Protein AF-A0A969GM71-F1 (afdb_monomer_lite)

Secondary structure (DSSP, 8-state):
-PPPPP------HHHHHSS-----HHHHHHHHHHHHHHHHHHHHHHHHHHHTTTTSS-HHHHHHHHHHHHTT-TTEEEETTEEEEGGGT---HHHHHHGGGG--

Foldseek 3Di:
DDDDDDDPPDDPCVVVVVPPPPPDVVVVVVVVVVVVVCVVVVVVVVVVCVVVPCVQDDCQLVVQQLQCVLVVNHQWGDHPNDIDHPVVPDDDVVSNVVSVVPHD

Sequence (104 aa):
MNAPQPRVNRASPALLRLATWRIDGYRLLLALMILLYIATFSKLAFDQHQGMRTHKADLGQIDQAVWNSSRGRFVEMTDNGYIATRLTDHVEPILALISPSLVC

Radius of gyration: 33.12 Å; chains: 1; bounding box: 83×24×81 Å

pLDDT: mean 79.08, std 13.89, range [46.88, 98.56]

Structure (mmCIF, N/CA/C/O backbone):
dat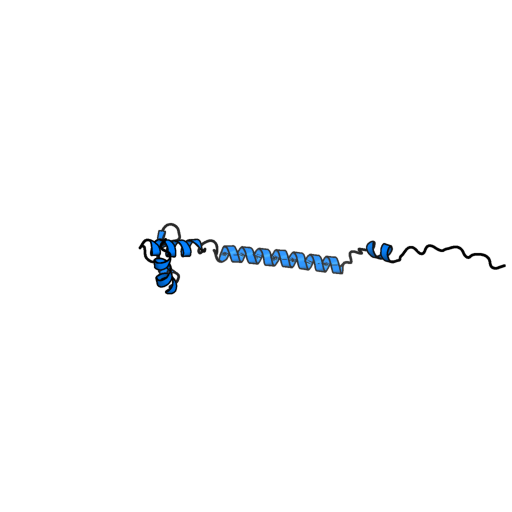a_AF-A0A969GM71-F1
#
_entry.id   AF-A0A969GM71-F1
#
loop_
_atom_site.group_PDB
_atom_site.id
_atom_site.type_symbol
_atom_site.label_atom_id
_atom_site.label_alt_id
_atom_site.label_comp_id
_atom_site.label_asym_id
_atom_site.label_entity_id
_atom_site.label_seq_id
_atom_site.pdbx_PDB_ins_code
_atom_site.Cartn_x
_atom_site.Cartn_y
_atom_site.Cartn_z
_atom_site.occupancy
_atom_site.B_iso_or_equiv
_atom_site.auth_seq_id
_atom_site.auth_comp_id
_atom_site.auth_asym_id
_atom_site.auth_atom_id
_atom_site.pdbx_PDB_model_num
ATOM 1 N N . MET A 1 1 ? 63.252 -1.868 -51.850 1.00 46.88 1 MET A N 1
ATOM 2 C CA . MET A 1 1 ? 62.900 -0.761 -50.934 1.00 46.88 1 MET A CA 1
ATOM 3 C C . MET A 1 1 ? 61.375 -0.694 -50.873 1.00 46.88 1 MET A C 1
ATOM 5 O O . MET A 1 1 ? 60.778 -0.255 -51.844 1.00 46.88 1 MET A O 1
ATOM 9 N N . ASN A 1 2 ? 60.730 -1.223 -49.828 1.00 48.28 2 ASN A N 1
ATOM 10 C CA . ASN A 1 2 ? 59.267 -1.137 -49.686 1.00 48.28 2 ASN A CA 1
ATOM 11 C C . ASN A 1 2 ? 58.912 0.137 -48.913 1.00 48.28 2 ASN A C 1
ATOM 13 O O . ASN A 1 2 ? 59.423 0.346 -47.814 1.00 48.28 2 ASN A O 1
ATOM 17 N N . ALA A 1 3 ? 58.072 0.989 -49.501 1.00 63.06 3 ALA A N 1
ATOM 18 C CA . ALA A 1 3 ? 57.602 2.215 -48.867 1.00 63.06 3 ALA A CA 1
ATOM 19 C C . ALA A 1 3 ? 56.644 1.903 -47.695 1.00 63.06 3 ALA A C 1
ATOM 21 O O . ALA A 1 3 ? 55.843 0.967 -47.798 1.00 63.06 3 ALA A O 1
ATOM 22 N N . PRO A 1 4 ? 56.688 2.668 -46.589 1.00 60.09 4 PRO A N 1
ATOM 23 C CA . PRO A 1 4 ? 55.755 2.501 -45.482 1.00 60.09 4 PRO A CA 1
ATOM 24 C C . PRO A 1 4 ? 54.351 2.972 -45.887 1.00 60.09 4 PRO A C 1
ATOM 26 O O . PRO A 1 4 ? 54.165 4.096 -46.348 1.00 60.09 4 PRO A O 1
ATOM 29 N N . GLN A 1 5 ? 53.353 2.105 -45.709 1.00 68.56 5 GLN A N 1
ATOM 30 C CA . GLN A 1 5 ? 51.945 2.418 -45.972 1.00 68.56 5 GLN A CA 1
ATOM 31 C C . GLN A 1 5 ? 51.389 3.384 -44.904 1.00 68.56 5 GLN A C 1
ATOM 33 O O . GLN A 1 5 ? 51.693 3.214 -43.717 1.00 68.56 5 GLN A O 1
ATOM 38 N N . PRO A 1 6 ? 50.553 4.376 -45.273 1.00 62.84 6 PRO A N 1
ATOM 39 C CA . PRO A 1 6 ? 49.986 5.326 -44.322 1.00 62.84 6 PRO A CA 1
ATOM 40 C C . PRO A 1 6 ? 48.975 4.646 -43.388 1.00 62.84 6 PRO A C 1
ATOM 42 O O . PRO A 1 6 ? 48.088 3.904 -43.814 1.00 62.84 6 PRO A O 1
ATOM 45 N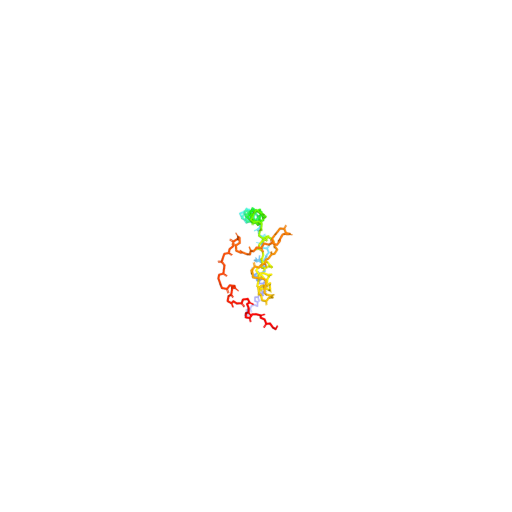 N . ARG A 1 7 ? 49.101 4.913 -42.083 1.00 64.38 7 ARG A N 1
ATOM 46 C CA . ARG A 1 7 ? 48.225 4.373 -41.035 1.00 64.38 7 ARG A CA 1
ATOM 47 C C . ARG A 1 7 ? 46.840 5.017 -41.147 1.00 64.38 7 ARG A C 1
ATOM 49 O O . ARG A 1 7 ? 46.626 6.121 -40.654 1.00 64.38 7 ARG A O 1
ATOM 56 N N . VAL A 1 8 ? 45.896 4.338 -41.800 1.00 65.25 8 VAL A N 1
ATOM 57 C CA . VAL A 1 8 ? 44.501 4.793 -41.854 1.00 65.25 8 VAL A CA 1
ATOM 58 C C . VAL A 1 8 ? 43.868 4.583 -40.471 1.00 65.25 8 VAL A C 1
ATOM 60 O O . VAL A 1 8 ? 43.613 3.457 -40.042 1.00 65.25 8 VAL A O 1
ATOM 63 N N . ASN A 1 9 ? 43.658 5.668 -39.723 1.00 61.72 9 ASN A N 1
ATOM 64 C CA . ASN A 1 9 ? 42.898 5.624 -38.476 1.00 61.72 9 ASN A CA 1
ATOM 65 C C . ASN A 1 9 ? 41.421 5.390 -38.824 1.00 61.72 9 ASN A C 1
ATOM 67 O O . ASN A 1 9 ? 40.678 6.330 -39.101 1.00 61.72 9 ASN A O 1
ATOM 71 N N . ARG A 1 10 ? 40.988 4.125 -38.840 1.00 67.44 10 ARG A N 1
ATOM 72 C CA . ARG A 1 10 ? 39.564 3.780 -38.929 1.00 67.44 10 ARG A CA 1
ATOM 73 C C . ARG A 1 10 ? 38.907 4.206 -37.621 1.00 67.44 10 ARG A C 1
ATOM 75 O O . ARG A 1 10 ? 39.121 3.563 -36.598 1.00 67.44 10 ARG A O 1
ATOM 82 N N . ALA A 1 11 ? 38.137 5.291 -37.651 1.00 63.59 11 ALA A N 1
ATOM 83 C CA . ALA A 1 11 ? 37.273 5.655 -36.537 1.00 63.59 11 ALA A CA 1
ATOM 84 C C . ALA A 1 11 ? 36.419 4.435 -36.154 1.00 63.59 11 ALA A C 1
ATOM 86 O O . ALA A 1 11 ? 35.753 3.836 -37.002 1.00 63.59 11 ALA A O 1
ATOM 87 N N . SER A 1 12 ? 36.500 4.025 -34.889 1.00 63.09 12 SER A N 1
ATOM 88 C CA . SER A 1 12 ? 35.834 2.830 -34.384 1.00 63.09 12 SER A CA 1
ATOM 89 C C . SER A 1 12 ? 34.319 2.925 -34.628 1.00 63.09 12 SER A C 1
ATOM 91 O O . SER A 1 12 ? 33.693 3.877 -34.155 1.00 63.09 12 SER A O 1
ATOM 93 N N . PRO A 1 13 ? 33.680 1.940 -35.292 1.00 60.03 13 PRO A N 1
ATOM 94 C CA . PRO A 1 13 ? 32.244 1.969 -35.608 1.00 60.03 13 PRO A CA 1
ATOM 95 C C . PRO A 1 13 ? 31.339 1.979 -34.362 1.00 60.03 13 PRO A C 1
ATOM 97 O O . PRO A 1 13 ? 30.134 2.190 -34.473 1.00 60.03 13 PRO A O 1
ATOM 100 N N . ALA A 1 14 ? 31.910 1.775 -33.172 1.00 61.78 14 ALA A N 1
ATOM 101 C CA . ALA A 1 14 ? 31.228 1.882 -31.888 1.00 61.78 14 ALA A CA 1
ATOM 102 C C . ALA A 1 14 ? 30.715 3.306 -31.596 1.00 61.78 14 ALA A C 1
ATOM 104 O O . ALA A 1 14 ? 29.617 3.451 -31.066 1.00 61.78 14 ALA A O 1
ATOM 105 N N . LEU A 1 15 ? 31.450 4.352 -31.999 1.00 58.47 15 LEU A N 1
ATOM 106 C CA . LEU A 1 15 ? 31.048 5.743 -31.740 1.00 58.47 15 LEU A CA 1
ATOM 107 C C . LEU A 1 15 ? 29.864 6.180 -32.620 1.00 58.47 15 LEU A C 1
ATOM 109 O O . LEU A 1 15 ? 29.000 6.928 -32.174 1.00 58.47 15 LEU A O 1
ATOM 113 N N . LEU A 1 16 ? 29.761 5.638 -33.837 1.00 57.62 16 LEU A N 1
ATOM 114 C CA . LEU A 1 16 ? 28.644 5.901 -34.757 1.00 57.62 16 LEU A CA 1
ATOM 115 C C . LEU A 1 16 ? 27.339 5.197 -34.343 1.00 57.62 16 LEU A C 1
ATOM 117 O O . LEU A 1 16 ? 26.255 5.624 -34.738 1.00 57.62 16 LEU A O 1
ATOM 121 N N . ARG A 1 17 ? 27.417 4.136 -33.528 1.00 56.12 17 ARG A N 1
ATOM 122 C CA . ARG A 1 17 ? 26.240 3.384 -33.056 1.00 56.12 17 ARG A CA 1
ATOM 123 C C . ARG A 1 17 ? 25.505 4.051 -31.895 1.00 56.12 17 ARG A C 1
ATOM 125 O O . ARG A 1 17 ? 24.329 3.771 -31.705 1.00 56.12 17 ARG A O 1
ATOM 132 N N . LEU A 1 18 ? 26.158 4.952 -31.162 1.00 59.81 18 LEU A N 1
ATOM 133 C CA . LEU A 1 18 ? 25.527 5.704 -30.071 1.00 59.81 18 LEU A CA 1
ATOM 134 C C . LEU A 1 18 ? 24.685 6.890 -30.579 1.00 59.81 18 LEU A C 1
ATOM 136 O O . LEU A 1 18 ? 23.805 7.369 -29.870 1.00 59.81 18 LEU A O 1
ATOM 140 N N . ALA A 1 19 ? 24.920 7.342 -31.815 1.00 57.19 19 ALA A N 1
ATOM 141 C CA . ALA A 1 19 ? 24.352 8.578 -32.355 1.00 57.19 19 ALA A CA 1
ATOM 142 C C . ALA A 1 19 ? 23.052 8.403 -33.159 1.00 57.19 19 ALA A C 1
ATOM 144 O O . ALA A 1 19 ? 22.462 9.391 -33.585 1.00 57.19 19 ALA A O 1
ATOM 145 N N . THR A 1 20 ? 22.576 7.176 -33.383 1.00 62.12 20 THR A N 1
ATOM 146 C CA . THR A 1 20 ? 21.345 6.946 -34.160 1.00 62.12 20 THR A CA 1
ATOM 147 C C . THR A 1 20 ? 20.217 6.441 -33.273 1.00 62.12 20 THR A C 1
ATOM 149 O O . THR A 1 20 ? 19.631 5.383 -33.496 1.00 62.12 20 THR A O 1
ATOM 152 N N . TRP A 1 21 ? 19.857 7.259 -32.281 1.00 62.72 21 TRP A N 1
ATOM 153 C CA . TRP A 1 21 ? 18.522 7.241 -31.682 1.00 62.72 21 TRP A CA 1
ATOM 154 C C . TRP A 1 21 ? 17.501 7.681 -32.737 1.00 62.72 21 TRP A C 1
ATOM 156 O O . TRP A 1 21 ? 16.977 8.792 -32.715 1.00 62.72 21 TRP A O 1
ATOM 166 N N . ARG A 1 22 ? 17.249 6.820 -33.725 1.00 69.25 22 ARG A N 1
ATOM 167 C CA . ARG A 1 22 ? 16.138 7.016 -34.645 1.00 69.25 22 ARG A CA 1
ATOM 168 C C . ARG A 1 22 ? 14.871 6.709 -33.857 1.00 69.25 22 ARG A C 1
ATOM 170 O O . ARG A 1 22 ? 14.641 5.575 -33.430 1.00 69.25 22 ARG A O 1
ATOM 177 N N . ILE A 1 23 ? 14.104 7.755 -33.577 1.00 71.00 23 ILE A N 1
ATOM 178 C CA . ILE A 1 23 ? 12.766 7.616 -33.023 1.00 71.00 23 ILE A CA 1
ATOM 179 C C . ILE A 1 23 ? 11.899 7.062 -34.148 1.00 71.00 23 ILE A C 1
ATOM 181 O O . ILE A 1 23 ? 11.447 7.785 -35.032 1.00 71.00 23 ILE A O 1
ATOM 185 N N . ASP A 1 24 ? 11.739 5.748 -34.149 1.00 84.44 24 ASP A N 1
ATOM 186 C CA . ASP A 1 24 ? 10.887 5.073 -35.107 1.00 84.44 24 ASP A CA 1
ATOM 187 C C . ASP A 1 24 ? 9.421 5.222 -34.678 1.00 84.44 24 ASP A C 1
ATOM 189 O O . ASP A 1 24 ? 9.101 5.128 -33.489 1.00 84.44 24 ASP A O 1
ATOM 193 N N . GLY A 1 25 ? 8.508 5.417 -35.633 1.00 89.06 25 GLY A N 1
ATOM 194 C CA . GLY A 1 25 ? 7.084 5.624 -35.335 1.00 89.06 25 GLY A CA 1
ATOM 195 C C . GLY A 1 25 ? 6.466 4.500 -34.492 1.00 89.06 25 GLY A C 1
ATOM 196 O O . GLY A 1 25 ? 5.625 4.762 -33.637 1.00 89.06 25 GLY A O 1
ATOM 197 N N . TYR A 1 26 ? 6.951 3.262 -34.645 1.00 92.31 26 TYR A N 1
ATOM 198 C CA . TYR A 1 26 ? 6.512 2.130 -33.826 1.00 92.31 26 TYR A CA 1
ATOM 199 C C . TYR A 1 26 ? 6.932 2.261 -32.353 1.00 92.31 26 TYR A C 1
ATOM 201 O O . TYR A 1 26 ? 6.180 1.859 -31.469 1.00 92.31 26 TYR A O 1
ATOM 209 N N . ARG A 1 27 ? 8.102 2.854 -32.066 1.00 89.88 27 ARG A N 1
ATOM 210 C CA . ARG A 1 27 ? 8.568 3.106 -30.691 1.00 89.88 27 ARG A CA 1
ATOM 211 C C . ARG A 1 27 ? 7.727 4.188 -30.026 1.00 89.88 27 ARG A C 1
ATOM 213 O O . ARG A 1 27 ? 7.397 4.050 -28.854 1.00 89.88 27 ARG A O 1
ATOM 220 N N . LEU A 1 28 ? 7.344 5.223 -30.778 1.00 93.62 28 LEU A N 1
ATOM 221 C CA . LEU A 1 28 ? 6.423 6.256 -30.295 1.00 93.62 28 LEU A CA 1
ATOM 222 C C . LEU A 1 28 ? 5.033 5.691 -30.016 1.00 93.62 28 LEU A C 1
ATOM 224 O O . LEU A 1 28 ? 4.474 5.964 -28.959 1.00 93.62 28 LEU A O 1
ATOM 228 N N . LEU A 1 29 ? 4.500 4.874 -30.928 1.00 95.56 29 LEU A N 1
ATOM 229 C CA . LEU A 1 29 ? 3.210 4.217 -30.731 1.00 95.56 29 LEU A CA 1
ATOM 230 C C . LEU A 1 29 ? 3.232 3.307 -29.497 1.00 95.56 29 LEU A C 1
ATOM 232 O O . LEU A 1 29 ? 2.318 3.366 -28.678 1.00 95.56 29 LEU A O 1
ATOM 236 N N . LEU A 1 30 ? 4.290 2.510 -29.328 1.00 95.69 30 LEU A N 1
ATOM 237 C CA . LEU A 1 30 ? 4.465 1.669 -28.146 1.00 95.69 30 LEU A CA 1
ATOM 238 C C . LEU A 1 30 ? 4.529 2.509 -26.864 1.00 95.69 30 LEU A C 1
ATOM 240 O O . LEU A 1 30 ? 3.824 2.208 -25.906 1.00 95.69 30 LEU A O 1
ATOM 244 N N . ALA A 1 31 ? 5.334 3.575 -26.848 1.00 96.31 31 ALA A N 1
ATOM 245 C CA . ALA A 1 31 ? 5.438 4.465 -25.695 1.00 96.31 31 ALA A CA 1
ATOM 246 C C . ALA A 1 31 ? 4.088 5.113 -25.355 1.00 96.31 31 ALA A C 1
ATOM 248 O O . ALA A 1 31 ? 3.702 5.148 -24.189 1.00 96.31 31 ALA A O 1
ATOM 249 N N . LEU A 1 32 ? 3.334 5.556 -26.364 1.00 97.50 32 LEU A N 1
ATOM 250 C CA . LEU A 1 32 ? 1.988 6.097 -26.188 1.00 97.50 32 LEU A CA 1
ATOM 251 C C . LEU A 1 32 ? 1.039 5.062 -25.568 1.00 97.50 32 LEU A C 1
ATOM 253 O O . LEU A 1 32 ? 0.313 5.387 -24.632 1.00 97.50 32 LEU A O 1
ATOM 257 N N . MET A 1 33 ? 1.062 3.819 -26.053 1.00 98.00 33 MET A N 1
ATOM 258 C CA . MET A 1 33 ? 0.246 2.729 -25.505 1.00 98.00 33 MET A CA 1
ATOM 259 C C . MET A 1 33 ? 0.615 2.396 -24.059 1.00 98.00 33 MET A C 1
ATOM 261 O O . MET A 1 33 ? -0.275 2.192 -23.236 1.00 98.00 33 MET A O 1
ATOM 265 N N . ILE A 1 34 ? 1.908 2.404 -23.724 1.00 98.19 34 ILE A N 1
ATOM 266 C CA . ILE A 1 34 ? 2.382 2.219 -22.347 1.00 98.19 34 ILE A CA 1
ATOM 267 C C . ILE A 1 34 ? 1.866 3.348 -21.448 1.00 98.19 34 ILE A C 1
ATOM 269 O O . ILE A 1 34 ? 1.327 3.078 -20.377 1.00 98.19 34 ILE A O 1
ATOM 273 N N . LEU A 1 35 ? 1.990 4.605 -21.880 1.00 98.56 35 LEU A N 1
ATOM 274 C CA . LEU A 1 35 ? 1.515 5.753 -21.105 1.00 98.56 35 LEU A CA 1
ATOM 275 C C . LEU A 1 35 ? -0.004 5.720 -20.908 1.00 98.56 35 LEU A C 1
ATOM 277 O O . LEU A 1 35 ? -0.477 5.985 -19.804 1.00 98.56 35 LEU A O 1
ATOM 281 N N . LEU A 1 36 ? -0.758 5.348 -21.946 1.00 98.50 36 LEU A N 1
ATOM 282 C CA . LEU A 1 36 ? -2.208 5.186 -21.859 1.00 98.50 36 LEU A CA 1
ATOM 283 C C . LEU A 1 36 ? -2.578 4.088 -20.857 1.00 98.50 36 LEU A C 1
ATOM 285 O O . LEU A 1 36 ? -3.404 4.324 -19.980 1.00 98.50 36 LEU A O 1
ATOM 289 N N . TYR A 1 37 ? -1.926 2.926 -20.940 1.00 98.19 37 TYR A N 1
ATOM 290 C CA . TYR A 1 37 ? -2.118 1.831 -19.991 1.00 98.19 37 TYR A CA 1
ATOM 291 C C . TYR A 1 37 ? -1.867 2.295 -18.551 1.00 98.19 37 TYR A C 1
ATOM 293 O O . TYR A 1 37 ? -2.734 2.134 -17.691 1.00 98.19 37 TYR A O 1
ATOM 301 N N . ILE A 1 38 ? -0.717 2.928 -18.294 1.00 98.50 38 ILE A N 1
ATOM 302 C CA . ILE A 1 38 ? -0.361 3.430 -16.961 1.00 98.50 38 ILE A CA 1
ATOM 303 C C . ILE A 1 38 ? -1.425 4.408 -16.461 1.00 98.50 38 ILE A C 1
ATOM 305 O O . ILE A 1 38 ? -1.901 4.252 -15.338 1.00 98.50 38 ILE A O 1
ATOM 309 N N . ALA A 1 39 ? -1.827 5.386 -17.275 1.00 98.31 39 ALA A N 1
ATOM 310 C CA . ALA A 1 39 ? -2.814 6.385 -16.877 1.00 98.31 39 ALA A CA 1
ATOM 311 C C . ALA A 1 39 ? -4.179 5.752 -16.555 1.00 98.31 39 ALA A C 1
ATOM 313 O O . ALA A 1 39 ? -4.766 6.051 -15.513 1.00 98.31 39 ALA A O 1
ATOM 314 N N . THR A 1 40 ? -4.665 4.849 -17.411 1.00 98.12 40 THR A N 1
ATOM 315 C CA . THR A 1 40 ? -5.962 4.183 -17.232 1.00 98.12 40 THR A CA 1
ATOM 316 C C . THR A 1 40 ? -5.981 3.317 -15.978 1.00 98.12 40 THR A C 1
ATOM 318 O O . THR A 1 40 ? -6.883 3.462 -15.153 1.00 98.12 40 THR A O 1
ATOM 321 N N . PHE A 1 41 ? -4.989 2.443 -15.805 1.00 97.12 41 PHE A N 1
ATOM 322 C CA . PHE A 1 41 ? -4.962 1.533 -14.661 1.00 97.12 41 PHE A CA 1
ATOM 323 C C . PHE A 1 41 ? -4.621 2.245 -13.354 1.00 97.12 41 PHE A C 1
ATOM 325 O O . PHE A 1 41 ? -5.174 1.878 -12.321 1.00 97.12 41 PHE A O 1
ATOM 332 N N . SER A 1 42 ? -3.803 3.301 -13.385 1.00 96.81 42 SER A N 1
ATOM 333 C CA . SER A 1 42 ? -3.576 4.126 -12.191 1.00 96.81 42 SER A CA 1
ATOM 334 C C . SER A 1 42 ? -4.868 4.807 -11.751 1.00 96.81 42 SER A C 1
ATOM 336 O O . SER A 1 42 ? -5.215 4.745 -10.575 1.00 96.81 42 SER A O 1
ATOM 338 N N . LYS A 1 43 ? -5.624 5.399 -12.688 1.00 96.50 43 LYS A N 1
ATOM 339 C CA . LYS A 1 43 ? -6.934 5.982 -12.378 1.00 96.50 43 LYS A CA 1
ATOM 340 C C . LYS A 1 43 ? -7.881 4.935 -11.789 1.00 96.50 43 LYS A C 1
ATOM 342 O O . LYS A 1 43 ? -8.452 5.177 -10.734 1.00 96.50 43 LYS A O 1
ATOM 347 N N . LEU A 1 44 ? -8.011 3.774 -12.434 1.00 94.88 44 LEU A N 1
ATOM 348 C CA . LEU A 1 44 ? -8.889 2.708 -11.952 1.00 94.88 44 LEU A CA 1
ATOM 349 C C . LEU A 1 44 ? -8.496 2.234 -10.545 1.00 94.88 44 LEU A C 1
ATOM 351 O O . LEU A 1 44 ? -9.370 2.028 -9.708 1.00 94.88 44 LEU A O 1
ATOM 355 N N . ALA A 1 45 ? -7.196 2.109 -10.266 1.00 90.81 45 ALA A N 1
ATOM 356 C CA . ALA A 1 45 ? -6.698 1.756 -8.942 1.00 90.81 45 ALA A CA 1
ATOM 357 C C . ALA A 1 45 ? -7.057 2.818 -7.888 1.00 90.81 45 ALA A C 1
ATOM 359 O O . ALA A 1 45 ? -7.482 2.461 -6.790 1.00 90.81 45 ALA A O 1
ATOM 360 N N . PHE A 1 46 ? -6.945 4.111 -8.216 1.00 90.50 46 PHE A N 1
ATOM 361 C CA . PHE A 1 46 ? -7.376 5.188 -7.319 1.00 90.50 46 PHE A CA 1
ATOM 362 C C . PHE A 1 46 ? -8.891 5.194 -7.099 1.00 90.50 46 PHE A C 1
ATOM 364 O O . PHE A 1 46 ? -9.327 5.274 -5.952 1.00 90.50 46 PHE A O 1
ATOM 371 N N . ASP A 1 47 ? -9.685 5.057 -8.161 1.00 90.38 47 ASP A N 1
ATOM 372 C CA . ASP A 1 47 ? -11.148 4.999 -8.075 1.00 90.38 47 ASP A CA 1
ATOM 373 C C . ASP A 1 47 ? -11.588 3.796 -7.216 1.00 90.38 47 ASP A C 1
ATOM 375 O O . ASP A 1 47 ? -12.461 3.921 -6.355 1.00 90.38 47 ASP A O 1
ATOM 379 N N . GLN A 1 48 ? -10.928 2.642 -7.372 1.00 85.56 48 GLN A N 1
ATOM 380 C CA . GLN A 1 48 ? -11.160 1.458 -6.543 1.00 85.56 48 GLN A CA 1
ATOM 381 C C . GLN A 1 48 ? -10.743 1.685 -5.084 1.00 85.56 48 GLN A C 1
ATOM 383 O O . GLN A 1 48 ? -11.491 1.328 -4.176 1.00 85.56 48 GLN A O 1
ATOM 388 N N . HIS A 1 49 ? -9.585 2.297 -4.835 1.00 79.31 49 HIS A N 1
ATOM 389 C CA . HIS A 1 49 ? -9.121 2.624 -3.484 1.00 79.31 49 HIS A CA 1
ATOM 390 C C . HIS A 1 49 ? -10.089 3.577 -2.761 1.00 79.31 49 HIS A C 1
ATOM 392 O O . HIS A 1 49 ? -10.426 3.365 -1.593 1.00 79.31 49 HIS A O 1
ATOM 398 N N . GLN A 1 50 ? -10.600 4.591 -3.466 1.00 80.75 50 GLN A N 1
ATOM 399 C CA . GLN A 1 50 ? -11.621 5.495 -2.934 1.00 80.75 50 GLN A CA 1
ATOM 400 C C . GLN A 1 50 ? -12.962 4.781 -2.713 1.00 80.75 50 GLN A C 1
ATOM 402 O O . GLN A 1 50 ? -13.578 4.958 -1.659 1.00 80.75 50 GLN A O 1
ATOM 407 N N . GLY A 1 51 ? -13.388 3.938 -3.658 1.00 77.12 51 GLY A N 1
ATOM 408 C CA . GLY A 1 51 ? -14.637 3.176 -3.582 1.00 77.12 51 GLY A CA 1
ATOM 409 C C . GLY A 1 51 ? -14.655 2.124 -2.470 1.00 77.12 51 GLY A C 1
ATOM 410 O O . GLY A 1 51 ? -15.666 1.973 -1.789 1.00 77.12 51 GLY A O 1
ATOM 411 N N . MET A 1 52 ? -13.531 1.444 -2.223 1.00 67.44 52 MET A N 1
ATOM 412 C CA . MET A 1 52 ? -13.398 0.445 -1.152 1.00 67.44 52 MET A CA 1
ATOM 413 C C . MET A 1 52 ? -13.231 1.068 0.240 1.00 67.44 52 MET A C 1
ATOM 415 O O . MET A 1 52 ? -13.212 0.342 1.230 1.00 67.44 52 MET A O 1
ATOM 419 N N . ARG A 1 53 ? -13.117 2.404 0.337 1.00 60.94 53 ARG A N 1
ATOM 420 C CA . ARG A 1 53 ? -12.929 3.137 1.599 1.00 60.94 53 ARG A CA 1
ATOM 421 C C . ARG A 1 53 ? -11.844 2.515 2.486 1.00 60.94 53 ARG A C 1
ATOM 423 O O . ARG A 1 53 ? -11.992 2.479 3.703 1.00 60.94 53 ARG A O 1
ATOM 430 N N . THR A 1 54 ? -10.736 2.055 1.905 1.00 56.00 54 THR A N 1
ATOM 431 C CA . THR A 1 54 ? -9.656 1.366 2.643 1.00 56.00 54 THR A CA 1
ATOM 432 C C . THR A 1 54 ? -8.932 2.263 3.657 1.00 56.00 54 THR A C 1
ATOM 434 O O . THR A 1 54 ? -8.071 1.792 4.383 1.00 56.00 54 THR A O 1
ATOM 437 N N . HIS A 1 55 ? -9.279 3.552 3.722 1.00 58.34 55 HIS A N 1
ATOM 438 C CA . HIS A 1 55 ? -8.903 4.473 4.798 1.00 58.34 55 HIS A CA 1
ATOM 439 C C . HIS A 1 55 ? -9.695 4.256 6.097 1.00 58.34 55 HIS A C 1
ATOM 441 O O . HIS A 1 55 ? -9.380 4.874 7.106 1.00 58.34 55 HIS A O 1
ATOM 447 N N . LYS A 1 56 ? -10.789 3.487 6.053 1.00 54.59 56 LYS A N 1
ATOM 448 C CA . LYS A 1 56 ? -11.788 3.444 7.125 1.00 54.59 56 LYS A CA 1
ATOM 449 C C . LYS A 1 56 ? -11.563 2.304 8.116 1.00 54.59 56 LYS A C 1
ATOM 451 O O . LYS A 1 56 ? -11.849 2.484 9.290 1.00 54.59 56 LYS A O 1
ATOM 456 N N . ALA A 1 57 ? -11.056 1.173 7.631 1.00 63.66 57 ALA A N 1
ATOM 457 C CA . ALA A 1 57 ? -10.724 0.011 8.443 1.00 63.66 57 ALA A CA 1
ATOM 458 C C . ALA A 1 57 ? -9.231 -0.288 8.326 1.00 63.66 57 ALA A C 1
ATOM 460 O O . ALA A 1 57 ? -8.810 -1.174 7.582 1.00 63.66 57 ALA A O 1
ATOM 461 N N . ASP A 1 58 ? -8.431 0.549 8.981 1.00 68.31 58 ASP A N 1
ATOM 462 C CA . ASP A 1 58 ? -6.980 0.424 9.025 1.00 68.31 58 ASP A CA 1
ATOM 463 C C . ASP A 1 58 ? -6.519 -0.441 10.212 1.00 68.31 58 ASP A C 1
ATOM 465 O O . ASP A 1 58 ? -7.321 -0.987 10.978 1.00 68.31 58 ASP A O 1
ATOM 469 N N . LEU A 1 59 ? -5.198 -0.570 10.375 1.00 73.88 59 LEU A N 1
ATOM 470 C CA . LEU A 1 59 ? -4.619 -1.236 11.543 1.00 73.88 59 LEU A CA 1
ATOM 471 C C . LEU A 1 59 ? -4.993 -0.546 12.865 1.00 73.88 59 LEU A C 1
ATOM 473 O O . LEU A 1 59 ? -5.046 -1.217 13.890 1.00 73.88 59 LEU A O 1
ATOM 477 N N . GLY A 1 60 ? -5.307 0.753 12.860 1.00 79.31 60 GLY A N 1
ATOM 478 C CA . GLY A 1 60 ? -5.633 1.511 14.066 1.00 79.31 60 GLY A CA 1
ATOM 479 C C . GLY A 1 60 ? -6.862 0.973 14.797 1.00 79.31 60 GLY A C 1
ATOM 480 O O . GLY A 1 60 ? -6.866 0.919 16.026 1.00 79.31 60 GLY A O 1
ATOM 481 N N . GLN A 1 61 ? -7.874 0.495 14.068 1.00 83.25 61 GLN A N 1
ATOM 482 C CA . GLN A 1 61 ? -9.044 -0.155 14.673 1.00 83.25 61 GLN A CA 1
ATOM 483 C C . GLN A 1 61 ? -8.696 -1.484 15.367 1.00 83.25 61 GLN A C 1
ATOM 485 O O . GLN A 1 61 ? -9.255 -1.796 16.422 1.00 83.25 61 GLN A O 1
ATOM 490 N N . ILE A 1 62 ? -7.767 -2.262 14.797 1.00 84.88 62 ILE A N 1
ATOM 491 C CA . ILE A 1 62 ? -7.278 -3.519 15.390 1.00 84.88 62 ILE A CA 1
ATOM 492 C C . ILE A 1 62 ? -6.441 -3.217 16.632 1.00 84.88 62 ILE A C 1
ATOM 494 O O . ILE A 1 62 ? -6.700 -3.776 17.697 1.00 84.88 62 ILE A O 1
ATOM 498 N N . ASP A 1 63 ? -5.487 -2.296 16.517 1.00 86.62 63 ASP A N 1
ATOM 499 C CA . ASP A 1 63 ? -4.595 -1.914 17.610 1.00 86.62 63 ASP A CA 1
ATOM 500 C C . ASP A 1 63 ? -5.382 -1.331 18.786 1.00 86.62 63 ASP A C 1
ATOM 502 O O . ASP A 1 63 ? -5.123 -1.670 19.943 1.00 86.62 63 ASP A O 1
ATOM 506 N N . GLN A 1 64 ? -6.402 -0.514 18.505 1.00 88.25 64 GLN A N 1
ATOM 507 C CA . GLN A 1 64 ? -7.296 0.016 19.528 1.00 88.25 64 GLN A CA 1
ATOM 508 C C . GLN A 1 64 ? -8.086 -1.101 20.219 1.00 88.25 64 GLN A C 1
ATOM 510 O O . GLN A 1 64 ? -8.165 -1.096 21.447 1.00 88.25 64 GLN A O 1
ATOM 515 N N . ALA A 1 65 ? -8.619 -2.075 19.473 1.00 89.19 65 ALA A N 1
ATOM 516 C CA . ALA A 1 65 ? -9.328 -3.219 20.047 1.00 89.19 65 ALA A CA 1
ATOM 517 C C . ALA A 1 65 ? -8.419 -4.081 20.939 1.00 89.19 65 ALA A C 1
ATOM 519 O O . ALA A 1 65 ? -8.840 -4.501 22.022 1.00 89.19 65 ALA A O 1
ATOM 520 N N . VAL A 1 66 ? -7.169 -4.311 20.524 1.00 88.62 66 VAL A N 1
ATOM 521 C CA . VAL A 1 66 ? -6.160 -5.052 21.300 1.00 88.62 66 VAL A CA 1
ATOM 522 C C . VAL A 1 66 ? -5.780 -4.292 22.569 1.00 88.62 66 VAL A C 1
ATOM 524 O O . VAL A 1 66 ? -5.836 -4.846 23.668 1.00 88.62 66 VAL A O 1
ATOM 52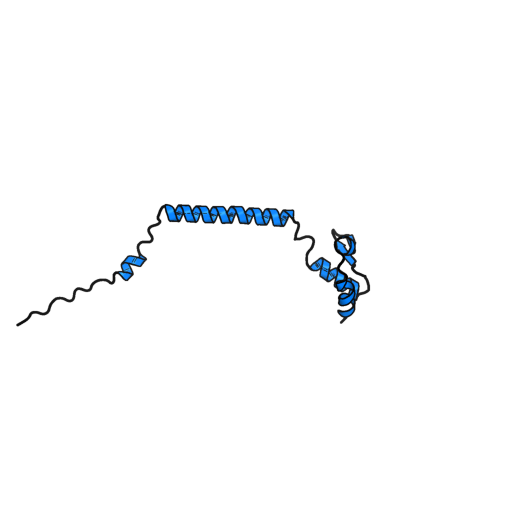7 N N . TRP A 1 67 ? -5.457 -3.006 22.444 1.00 89.12 67 TRP A N 1
ATOM 528 C CA . TRP A 1 67 ? -5.113 -2.140 23.570 1.00 89.12 67 TRP A CA 1
ATOM 529 C C . TRP A 1 67 ? -6.256 -2.005 24.579 1.00 89.12 67 TRP A C 1
ATOM 531 O O . TRP A 1 67 ? -6.060 -2.100 25.788 1.00 89.12 67 TRP A O 1
ATOM 541 N N . ASN A 1 68 ? -7.477 -1.795 24.098 1.00 90.81 68 ASN A N 1
ATOM 542 C CA . ASN A 1 68 ? -8.647 -1.697 24.958 1.00 90.81 68 ASN A CA 1
ATOM 543 C C . ASN A 1 68 ? -8.888 -3.020 25.689 1.00 90.81 68 ASN A C 1
ATOM 545 O O . ASN A 1 68 ? -9.109 -3.006 26.901 1.00 90.81 68 ASN A O 1
ATOM 549 N N . SER A 1 69 ? -8.735 -4.153 25.000 1.00 90.31 69 SER A N 1
ATOM 550 C CA . SER A 1 69 ? -8.864 -5.483 25.602 1.00 90.31 69 SER A CA 1
ATOM 551 C C . SER A 1 69 ? -7.802 -5.742 26.674 1.00 90.31 69 SER A C 1
ATOM 553 O O . SER A 1 69 ? -8.140 -6.277 27.729 1.00 90.31 69 SER A O 1
ATOM 555 N N . SER A 1 70 ? -6.552 -5.307 26.467 1.00 88.75 70 SER A N 1
ATOM 556 C CA . SER A 1 70 ? -5.495 -5.398 27.492 1.00 88.75 70 SER A CA 1
ATOM 557 C C . SER A 1 70 ? -5.773 -4.503 28.711 1.00 88.75 70 SER A C 1
ATOM 559 O O . SER A 1 70 ? -5.332 -4.795 29.820 1.00 88.75 70 SER A O 1
ATOM 561 N N . ARG A 1 71 ? -6.577 -3.446 28.535 1.00 89.06 71 ARG A N 1
ATOM 562 C CA . ARG A 1 71 ? -7.072 -2.542 29.591 1.00 89.06 71 ARG A CA 1
ATOM 563 C C . ARG A 1 71 ? -8.426 -2.964 30.185 1.00 89.06 71 ARG A C 1
ATOM 565 O O . ARG A 1 71 ? -9.012 -2.192 30.943 1.00 89.06 71 ARG A O 1
ATOM 572 N N . GLY A 1 72 ? -8.940 -4.147 29.841 1.00 88.50 72 GLY A N 1
ATOM 573 C CA . GLY A 1 72 ? -10.212 -4.679 30.350 1.00 88.50 72 GLY A CA 1
ATOM 574 C C . GLY A 1 72 ? -11.472 -4.235 29.592 1.00 88.50 72 GLY A C 1
ATOM 575 O O . GLY A 1 72 ? -12.576 -4.588 29.999 1.00 88.50 72 GLY A O 1
ATOM 576 N N . ARG A 1 73 ? -11.339 -3.497 28.483 1.00 88.00 73 ARG A N 1
ATOM 577 C CA . ARG A 1 73 ? -12.432 -3.130 27.563 1.00 88.00 73 ARG A CA 1
ATOM 578 C C . ARG A 1 73 ? -12.437 -4.068 26.355 1.00 88.00 73 ARG A C 1
ATOM 580 O O . ARG A 1 73 ? -11.777 -3.817 25.350 1.00 88.00 73 ARG A O 1
ATOM 587 N N . PHE A 1 74 ? -13.136 -5.192 26.490 1.00 88.31 74 PHE A N 1
ATOM 588 C CA . PHE A 1 74 ? -13.068 -6.307 25.543 1.00 88.31 74 PHE A CA 1
ATOM 589 C C . PHE A 1 74 ? -13.493 -5.914 24.117 1.00 88.31 74 PHE A C 1
ATOM 591 O O . PHE A 1 74 ? -14.639 -5.531 23.887 1.00 88.31 74 PHE A O 1
ATOM 598 N N . VAL A 1 75 ? -12.553 -6.042 23.172 1.00 89.38 75 VAL A N 1
ATOM 599 C CA . VAL A 1 75 ? -12.668 -5.796 21.719 1.00 89.38 75 VAL A CA 1
ATOM 600 C C . VAL A 1 75 ? -13.399 -4.500 21.351 1.00 89.38 75 VAL A C 1
ATOM 602 O O . VAL A 1 75 ? -14.093 -4.420 20.338 1.00 89.38 75 VAL A O 1
ATOM 605 N N . GLU A 1 76 ? -13.244 -3.477 22.187 1.00 90.00 76 GLU A N 1
ATOM 606 C CA . GLU A 1 76 ? -13.831 -2.155 21.991 1.00 90.00 76 GLU A CA 1
ATOM 607 C C . GLU A 1 76 ? -12.970 -1.328 21.031 1.00 90.00 76 GLU A C 1
ATOM 609 O O . GLU A 1 76 ? -11.759 -1.22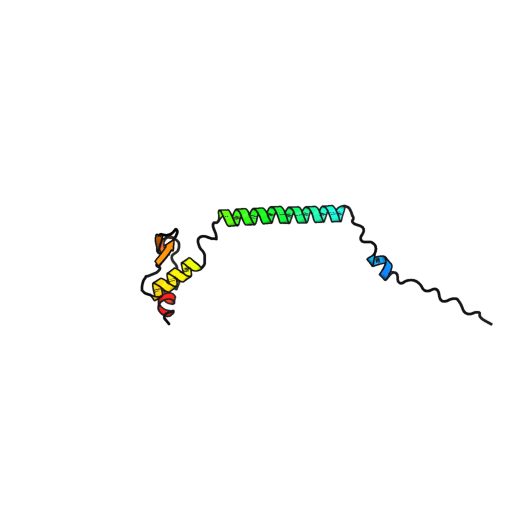1 21.221 1.00 90.00 76 GLU A O 1
ATOM 614 N N . MET A 1 77 ? -13.580 -0.698 20.031 1.00 89.06 77 MET A N 1
ATOM 615 C CA . MET A 1 77 ? -12.908 0.196 19.086 1.00 89.06 77 MET A CA 1
ATOM 616 C C . MET A 1 77 ? -13.787 1.404 18.754 1.00 89.06 77 MET A C 1
ATOM 618 O O . MET A 1 77 ? -14.978 1.439 19.056 1.00 89.06 77 MET A O 1
ATOM 622 N N . THR A 1 78 ? -13.207 2.411 18.118 1.00 87.12 78 THR A N 1
ATOM 623 C CA . THR A 1 78 ? -13.939 3.543 17.566 1.00 87.12 78 THR A CA 1
ATOM 624 C C . THR A 1 78 ? -14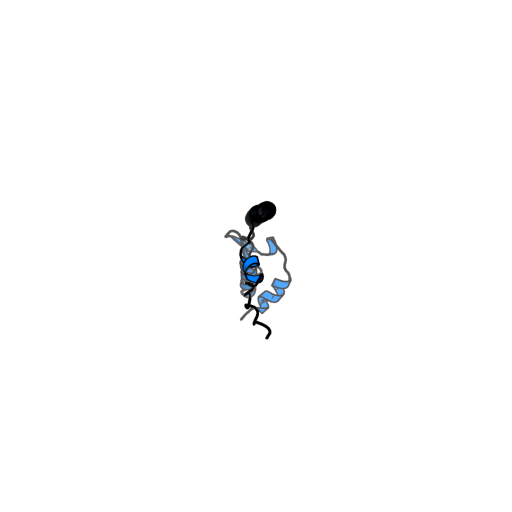.217 3.283 16.091 1.00 87.12 78 THR A C 1
ATOM 626 O O . THR A 1 78 ? -13.298 3.111 15.291 1.00 87.12 78 THR A O 1
ATOM 629 N N . ASP A 1 79 ? -15.492 3.295 15.715 1.00 84.75 79 ASP A N 1
ATOM 630 C CA . ASP A 1 79 ? -15.917 3.297 14.317 1.00 84.75 79 ASP A CA 1
ATOM 631 C C . ASP A 1 79 ? -16.844 4.488 14.069 1.00 84.75 79 ASP A C 1
ATOM 633 O O . ASP A 1 79 ? -17.793 4.729 14.812 1.00 84.75 79 ASP A O 1
ATOM 637 N N . ASN A 1 80 ? -16.552 5.273 13.031 1.00 79.38 80 ASN A N 1
ATOM 638 C CA . ASN A 1 80 ? -17.340 6.453 12.650 1.00 79.38 80 ASN A CA 1
ATOM 639 C C . ASN A 1 80 ? -17.575 7.476 13.777 1.00 79.38 80 ASN A C 1
ATOM 641 O O . ASN A 1 80 ? -18.573 8.191 13.761 1.00 79.38 80 ASN A O 1
ATOM 645 N N . GLY A 1 81 ? -16.659 7.560 14.748 1.00 79.81 81 GLY A N 1
ATOM 646 C CA . GLY A 1 81 ? -16.790 8.447 15.910 1.00 79.81 81 GLY A CA 1
ATOM 647 C C . GLY A 1 81 ? -17.671 7.896 17.037 1.00 79.81 81 GLY A C 1
ATOM 648 O O . GLY A 1 81 ? -17.878 8.588 18.031 1.00 79.81 81 GLY A O 1
ATOM 649 N N . TYR A 1 82 ? -18.150 6.658 16.916 1.00 84.38 82 TYR A N 1
ATOM 650 C CA . TYR A 1 82 ? -18.902 5.954 17.948 1.00 84.38 82 TYR A CA 1
ATOM 651 C C . TYR A 1 82 ? -18.065 4.832 18.557 1.00 84.38 82 TYR A C 1
ATOM 653 O O . TYR A 1 82 ? -17.174 4.275 17.915 1.00 84.38 82 TYR A O 1
ATOM 661 N N . ILE A 1 83 ? -18.365 4.494 19.811 1.00 86.25 83 ILE A N 1
ATOM 662 C CA .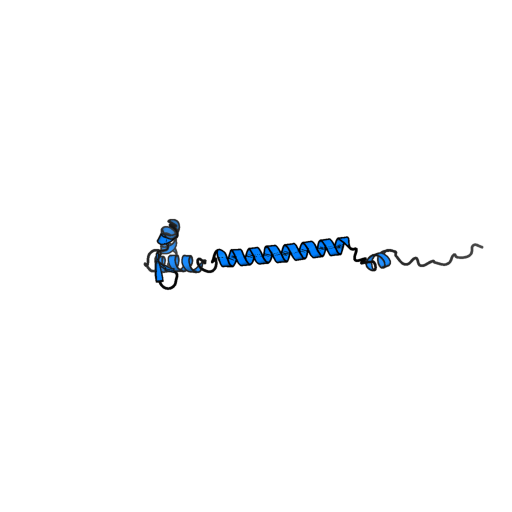 ILE A 1 83 ? -17.832 3.287 20.439 1.00 86.25 83 ILE A CA 1
ATOM 663 C C . ILE A 1 83 ? -18.565 2.099 19.821 1.00 86.25 83 ILE A C 1
ATOM 665 O O . ILE A 1 83 ? -19.788 1.993 19.920 1.00 86.25 83 ILE A O 1
ATOM 669 N N . ALA A 1 84 ? -17.806 1.224 19.182 1.00 86.19 84 ALA A N 1
ATOM 670 C CA . ALA A 1 84 ? -18.273 -0.013 18.589 1.00 86.19 84 ALA A CA 1
ATOM 671 C C . ALA A 1 84 ? -17.466 -1.185 19.152 1.00 86.19 84 ALA A C 1
ATOM 673 O O . ALA A 1 84 ? -16.406 -1.022 19.760 1.00 86.19 84 ALA A O 1
ATOM 674 N N . THR A 1 85 ? -17.968 -2.395 18.945 1.00 85.88 85 THR A N 1
ATOM 675 C CA . THR A 1 85 ? -17.204 -3.610 19.219 1.00 85.88 85 THR A CA 1
ATOM 676 C C . THR A 1 85 ? -16.709 -4.178 17.904 1.00 85.88 85 THR A C 1
ATOM 678 O O . THR A 1 85 ? -17.467 -4.237 16.944 1.00 85.88 85 THR A O 1
ATOM 681 N N . ARG A 1 86 ? -15.463 -4.650 17.847 1.00 83.19 86 ARG A N 1
ATOM 682 C CA . ARG A 1 86 ? -14.910 -5.265 16.632 1.00 83.19 86 ARG A CA 1
ATOM 683 C C . ARG A 1 86 ? -15.735 -6.466 16.145 1.00 83.19 86 ARG A C 1
ATOM 685 O O . ARG A 1 86 ? -15.747 -6.754 14.953 1.00 83.19 86 ARG A O 1
ATOM 692 N N . LEU A 1 87 ? -16.501 -7.088 17.046 1.00 82.38 87 LEU A N 1
ATOM 693 C CA . LEU A 1 87 ? -17.427 -8.184 16.752 1.00 82.38 87 LEU A CA 1
ATOM 694 C C . LEU A 1 87 ? -18.587 -7.800 15.817 1.00 82.38 87 LEU A C 1
ATOM 696 O O . LEU A 1 87 ? -19.234 -8.707 15.299 1.00 82.38 87 LEU A O 1
ATOM 700 N N . THR A 1 88 ? -18.877 -6.508 15.599 1.00 74.38 88 THR A N 1
ATOM 701 C CA . THR A 1 88 ? -19.892 -6.091 14.610 1.00 74.38 88 THR A CA 1
ATOM 702 C C . THR A 1 88 ? -19.425 -6.294 13.177 1.00 74.38 88 THR A C 1
ATOM 704 O O . THR A 1 88 ? -20.258 -6.551 12.312 1.00 74.38 88 THR A O 1
ATOM 707 N N . ASP A 1 89 ? -18.114 -6.211 12.942 1.00 69.81 89 ASP A N 1
ATOM 708 C CA . ASP A 1 89 ? -17.533 -6.361 11.612 1.00 69.81 89 ASP A CA 1
ATOM 709 C C . ASP A 1 89 ? -16.944 -7.755 11.436 1.00 69.81 89 ASP A C 1
ATOM 711 O O . ASP A 1 89 ? -17.294 -8.447 10.480 1.00 69.81 89 ASP A O 1
ATOM 715 N N . HIS A 1 90 ? -16.059 -8.181 12.343 1.00 75.44 90 HIS A N 1
ATOM 716 C CA . HIS A 1 90 ? -15.304 -9.432 12.248 1.00 75.44 90 HIS A CA 1
ATOM 717 C C . HIS A 1 90 ? -15.128 -10.089 13.623 1.00 75.44 90 HIS A C 1
ATOM 719 O O . HIS A 1 90 ? -14.794 -9.450 14.620 1.00 75.44 90 HIS A O 1
ATOM 725 N N . VAL A 1 91 ? -15.288 -11.413 13.667 1.00 80.38 91 VAL A N 1
ATOM 726 C CA . VAL A 1 91 ? -14.992 -12.214 14.859 1.00 80.38 91 VAL A CA 1
ATOM 727 C C . VAL A 1 91 ? -13.606 -12.829 14.702 1.00 80.38 91 VAL A C 1
ATOM 729 O O . VAL A 1 91 ? -13.409 -13.732 13.894 1.00 80.38 91 VAL A O 1
ATOM 732 N N . GLU A 1 92 ? -12.649 -12.355 15.500 1.00 80.19 92 GLU A N 1
ATOM 733 C CA . GLU A 1 92 ? -11.259 -12.825 15.505 1.00 80.19 92 GLU A CA 1
ATOM 734 C C . GLU A 1 92 ? -10.913 -13.417 16.885 1.00 80.19 92 GLU A C 1
ATOM 736 O O . GLU A 1 92 ? -10.385 -12.714 17.750 1.00 80.19 92 GLU A O 1
ATOM 741 N N . PRO A 1 93 ? -11.189 -14.716 17.133 1.00 80.38 93 PRO A N 1
ATOM 742 C CA . PRO A 1 93 ? -11.007 -15.334 18.453 1.00 80.38 93 PRO A CA 1
ATOM 743 C C . PRO A 1 93 ? -9.575 -15.237 18.988 1.00 80.38 93 PRO A C 1
ATOM 745 O O . PRO A 1 93 ? -9.355 -15.199 20.196 1.00 80.38 93 PRO A O 1
ATOM 748 N N . ILE A 1 94 ? -8.595 -15.158 18.086 1.00 83.25 94 ILE A N 1
ATOM 749 C CA . ILE A 1 94 ? -7.184 -15.004 18.433 1.00 83.25 94 ILE A CA 1
ATOM 750 C C . ILE A 1 94 ? -6.904 -13.701 19.202 1.00 83.25 94 ILE A C 1
ATOM 752 O O . ILE A 1 94 ? -6.039 -13.690 20.077 1.00 83.25 94 ILE A O 1
ATOM 756 N N . LEU A 1 95 ? -7.672 -12.628 18.970 1.00 80.00 95 LEU A N 1
ATOM 757 C CA . LEU A 1 95 ? -7.516 -11.371 19.709 1.00 80.00 95 LEU A CA 1
ATOM 758 C C . LEU A 1 95 ? -7.855 -11.538 21.193 1.00 80.00 95 LEU A C 1
ATOM 760 O O . LEU A 1 95 ? -7.213 -10.910 22.031 1.00 80.00 95 LEU A O 1
ATOM 764 N N . ALA A 1 96 ? -8.801 -12.413 21.542 1.00 81.31 96 ALA A N 1
ATOM 765 C CA . ALA A 1 96 ? -9.133 -12.692 22.939 1.00 81.31 96 ALA A CA 1
ATOM 766 C C . ALA A 1 96 ? -7.978 -13.382 23.686 1.00 81.31 96 ALA A C 1
ATOM 768 O O . ALA A 1 96 ? -7.823 -13.186 24.888 1.00 81.31 96 ALA A O 1
ATOM 769 N N . LEU A 1 97 ? -7.157 -14.156 22.969 1.00 82.56 97 LEU A N 1
ATOM 770 C CA . LEU A 1 97 ? -5.981 -14.828 23.522 1.00 82.56 97 LEU A CA 1
ATOM 771 C C . LEU A 1 97 ? -4.793 -13.871 23.660 1.00 82.56 97 LEU A C 1
ATOM 773 O O . LEU A 1 97 ? -4.143 -13.843 24.702 1.00 82.56 97 LEU A O 1
ATOM 777 N N . ILE A 1 98 ? -4.506 -13.086 22.618 1.00 84.44 98 ILE A N 1
ATOM 778 C CA . ILE A 1 98 ? -3.282 -12.275 22.563 1.00 84.44 98 ILE A CA 1
ATOM 779 C C . ILE A 1 98 ? -3.438 -10.963 23.343 1.00 84.44 98 ILE A C 1
ATOM 781 O O . ILE A 1 98 ? -2.493 -10.527 24.000 1.00 84.44 98 ILE A O 1
ATOM 785 N N . SER A 1 99 ? -4.615 -10.335 23.332 1.00 84.44 99 SER A N 1
ATOM 786 C CA . SER A 1 99 ? -4.758 -8.986 23.898 1.00 84.44 99 SER A CA 1
ATOM 787 C C . SER A 1 99 ? -4.460 -8.896 25.401 1.00 84.44 99 SER A C 1
ATOM 789 O O . SER A 1 99 ? -3.717 -7.998 25.789 1.00 84.44 99 SER A O 1
ATOM 791 N N . PRO A 1 100 ? -4.934 -9.819 26.264 1.00 78.00 100 PRO A N 1
ATOM 792 C CA . PRO A 1 100 ? -4.565 -9.809 27.682 1.00 78.00 100 PRO A CA 1
ATOM 793 C C . PRO A 1 100 ? -3.090 -10.151 27.936 1.00 78.00 100 PRO A C 1
ATOM 795 O O . PRO A 1 100 ? -2.560 -9.820 28.989 1.00 78.00 100 PRO A O 1
ATOM 798 N N . SER A 1 101 ? -2.416 -10.819 26.991 1.00 73.31 101 SER A N 1
ATOM 799 C CA . SER A 1 101 ? -0.997 -11.183 27.122 1.00 73.31 101 SER A CA 1
ATOM 800 C C . SER A 1 101 ? -0.033 -10.038 26.781 1.00 73.31 101 SER A C 1
ATOM 802 O O . SER A 1 101 ? 1.135 -10.097 27.150 1.00 73.31 101 SER A O 1
ATOM 804 N N . LEU A 1 102 ? -0.521 -8.979 26.124 1.00 68.12 102 LEU A N 1
ATOM 805 C CA . LEU A 1 102 ? 0.237 -7.775 25.746 1.00 68.12 102 LEU A CA 1
ATOM 806 C C . LEU A 1 102 ? 0.279 -6.701 26.853 1.00 68.12 102 LEU A C 1
ATOM 808 O O . LEU A 1 102 ? 0.540 -5.528 26.585 1.00 68.12 102 LEU A O 1
ATOM 812 N N . VAL A 1 103 ? 0.004 -7.084 28.099 1.00 61.72 103 VAL A N 1
ATOM 813 C CA . VAL A 1 103 ? 0.122 -6.210 29.271 1.00 61.72 103 VAL A CA 1
ATOM 814 C C . VAL A 1 103 ? 1.609 -6.066 29.619 1.00 61.72 103 VAL A C 1
ATOM 816 O O . VAL A 1 103 ? 2.217 -7.008 30.120 1.00 61.72 103 VAL A O 1
ATOM 819 N N . CYS A 1 104 ? 2.199 -4.904 29.318 1.00 51.16 104 CYS A N 1
ATOM 820 C CA . CYS A 1 104 ? 3.421 -4.445 29.988 1.00 51.16 104 CYS A CA 1
ATOM 821 C C . CYS A 1 104 ? 3.103 -3.969 31.407 1.00 51.16 104 CYS A C 1
ATOM 823 O O . CYS A 1 104 ? 2.077 -3.266 31.570 1.00 51.16 104 CYS A O 1
#